Protein AF-A0A6J2VF26-F1 (afdb_monomer)

InterPro domains:
  IPR007858 Dpy-30 motif [PF05186] (1-41)
  IPR037856 Sdc1/DPY30 [PTHR23356] (4-88)
  IPR049630 DPY30 domain-containing protein-like, dimerization/docking domain [cd22966] (2-45)

Structure (mmCIF, N/CA/C/O backbone):
data_AF-A0A6J2VF26-F1
#
_entry.id   AF-A0A6J2VF26-F1
#
loop_
_atom_site.group_PDB
_atom_site.id
_atom_site.type_symbol
_atom_site.label_atom_id
_atom_site.label_alt_id
_atom_site.label_comp_id
_atom_site.label_asym_id
_atom_site.label_entity_id
_atom_site.label_seq_id
_atom_site.pdbx_PDB_ins_code
_atom_site.Cartn_x
_atom_site.Cartn_y
_atom_site.Cartn_z
_atom_site.occupancy
_atom_site.B_iso_or_equiv
_atom_site.auth_seq_id
_atom_site.auth_comp_id
_atom_site.auth_asym_id
_atom_site.auth_atom_id
_atom_site.pdbx_PDB_model_num
ATOM 1 N N . MET A 1 1 ? 25.171 -16.511 -9.875 1.00 69.62 1 MET A N 1
ATOM 2 C CA . MET A 1 1 ? 24.796 -15.745 -8.663 1.00 69.62 1 MET A CA 1
ATOM 3 C C . MET A 1 1 ? 24.332 -14.335 -9.013 1.00 69.62 1 MET A C 1
ATOM 5 O O . MET A 1 1 ? 23.273 -13.955 -8.542 1.00 69.62 1 MET A O 1
ATOM 9 N N . GLU A 1 2 ? 25.024 -13.589 -9.880 1.00 78.56 2 GLU A N 1
ATOM 10 C CA . GLU A 1 2 ? 24.573 -12.241 -10.288 1.00 78.56 2 GLU A CA 1
ATOM 11 C C . GLU A 1 2 ? 23.395 -12.238 -11.270 1.00 78.56 2 GLU A C 1
ATOM 13 O O . GLU A 1 2 ? 22.502 -11.405 -11.145 1.00 78.56 2 GLU A O 1
ATOM 18 N N . SER A 1 3 ? 23.329 -13.200 -12.194 1.00 84.12 3 SER A N 1
ATOM 19 C CA . SER A 1 3 ? 22.236 -13.304 -13.175 1.00 84.12 3 SER A CA 1
ATOM 20 C C . SER A 1 3 ? 20.855 -13.471 -12.528 1.00 84.12 3 SER A C 1
ATOM 22 O O . SER A 1 3 ? 19.906 -12.790 -12.906 1.00 84.12 3 SER A O 1
ATOM 24 N N . GLU A 1 4 ? 20.743 -14.333 -11.516 1.00 87.88 4 GLU A N 1
ATOM 25 C CA . GLU A 1 4 ? 19.501 -14.538 -10.756 1.00 87.88 4 GLU A CA 1
ATOM 26 C C . GLU A 1 4 ? 19.108 -13.293 -9.954 1.00 87.88 4 GLU A C 1
ATOM 28 O O . GLU A 1 4 ? 17.930 -12.943 -9.870 1.00 87.88 4 GLU A O 1
ATOM 33 N N . TYR A 1 5 ? 20.094 -12.580 -9.402 1.00 87.31 5 TYR A N 1
ATOM 34 C CA . TYR A 1 5 ? 19.853 -11.329 -8.691 1.00 87.31 5 TYR A CA 1
ATOM 35 C C . TYR A 1 5 ? 19.320 -10.240 -9.633 1.00 87.31 5 TYR A C 1
ATOM 37 O O . TYR A 1 5 ? 18.291 -9.626 -9.346 1.00 87.31 5 TYR A O 1
ATOM 45 N N . LEU A 1 6 ? 19.958 -10.063 -10.794 1.00 86.31 6 LEU A N 1
ATOM 46 C CA . LEU A 1 6 ? 19.506 -9.166 -11.860 1.00 86.31 6 LEU A CA 1
ATOM 47 C C . LEU A 1 6 ? 18.095 -9.519 -12.330 1.00 86.31 6 LEU A C 1
ATOM 49 O O . LEU A 1 6 ? 17.237 -8.646 -12.424 1.00 86.31 6 LEU A O 1
ATOM 53 N N . LYS A 1 7 ? 17.814 -10.805 -12.547 1.00 88.31 7 LYS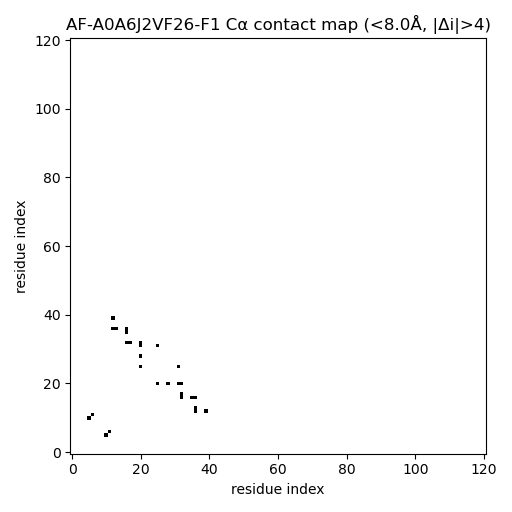 A N 1
ATOM 54 C CA . LYS A 1 7 ? 16.485 -11.268 -12.949 1.00 88.31 7 LYS A CA 1
ATOM 55 C C . LYS A 1 7 ? 15.423 -10.961 -11.893 1.00 88.31 7 LYS A C 1
ATOM 57 O O . LYS A 1 7 ? 14.327 -10.534 -12.240 1.00 88.31 7 LYS A O 1
ATOM 62 N N . LYS A 1 8 ? 15.739 -11.130 -10.608 1.00 86.94 8 LYS A N 1
ATOM 63 C CA . LYS A 1 8 ? 14.799 -10.850 -9.517 1.00 86.94 8 LYS A CA 1
ATOM 64 C C . LYS A 1 8 ? 14.517 -9.355 -9.352 1.00 86.94 8 LYS A C 1
ATOM 66 O O . LYS A 1 8 ? 13.367 -8.988 -9.139 1.00 86.94 8 LYS A O 1
ATOM 71 N N . GLN A 1 9 ? 15.549 -8.515 -9.420 1.00 84.31 9 GLN A N 1
ATOM 72 C CA . GLN A 1 9 ? 15.418 -7.076 -9.161 1.00 84.31 9 GLN A CA 1
ATOM 73 C C . GLN A 1 9 ? 14.959 -6.294 -10.394 1.00 84.31 9 GLN A C 1
ATOM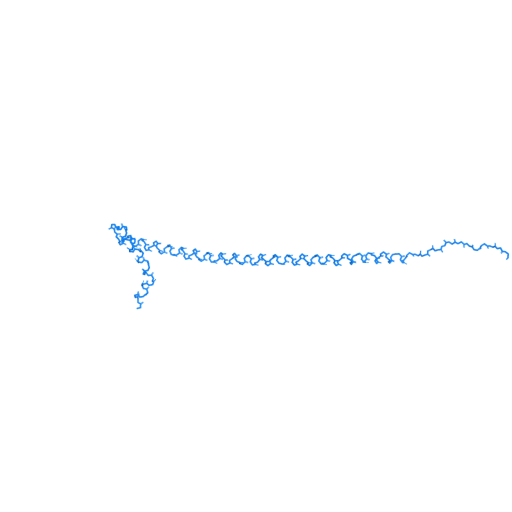 7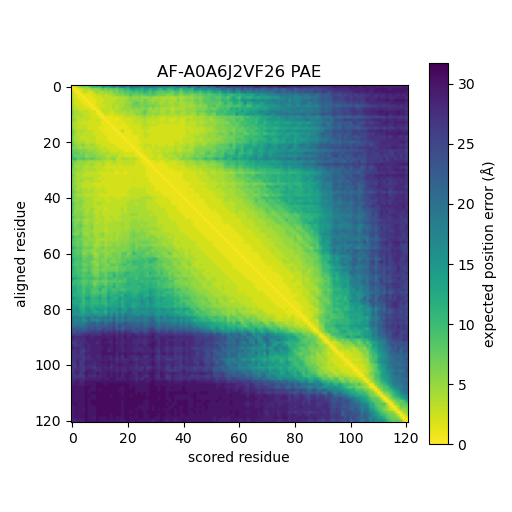5 O O . GLN A 1 9 ? 14.082 -5.442 -10.305 1.00 84.31 9 GLN A O 1
ATOM 80 N N . LEU A 1 10 ? 15.545 -6.594 -11.552 1.00 85.19 10 LEU A N 1
ATOM 81 C CA . LEU A 1 10 ? 15.369 -5.831 -12.786 1.00 85.19 10 LEU A CA 1
ATOM 82 C C . LEU A 1 10 ? 14.602 -6.599 -13.858 1.00 85.19 10 LEU A C 1
ATOM 84 O O . LEU A 1 10 ? 14.146 -5.981 -14.808 1.00 85.19 10 LEU A O 1
ATOM 88 N N . GLY A 1 11 ? 14.407 -7.913 -13.718 1.00 89.31 11 GLY A N 1
ATOM 89 C CA . GLY A 1 11 ? 13.749 -8.713 -14.753 1.00 89.31 11 GLY A CA 1
ATOM 90 C C . GLY A 1 11 ? 12.331 -8.237 -15.058 1.00 89.31 11 GLY A C 1
ATOM 91 O O . GLY A 1 11 ? 12.008 -8.019 -16.218 1.00 89.31 11 GLY A O 1
ATOM 92 N N . LYS A 1 12 ? 11.503 -8.004 -14.032 1.00 89.12 12 LYS A N 1
ATOM 93 C CA . LYS A 1 12 ? 10.134 -7.503 -14.237 1.00 89.12 12 LYS A CA 1
ATOM 94 C C . LYS A 1 12 ? 10.121 -6.091 -14.838 1.00 89.12 12 LYS A C 1
ATOM 96 O O . LYS A 1 12 ? 9.431 -5.856 -15.820 1.00 89.12 12 LYS A O 1
ATOM 101 N N . CYS A 1 13 ? 10.934 -5.197 -14.275 1.00 90.56 13 CYS A N 1
ATOM 102 C CA . CYS A 1 13 ? 11.072 -3.811 -14.723 1.00 90.56 13 CYS A CA 1
ATOM 103 C C . CYS A 1 13 ? 11.506 -3.736 -16.198 1.00 90.56 13 CYS A C 1
ATOM 105 O O . CYS A 1 13 ? 10.877 -3.058 -16.999 1.00 90.56 13 CYS A O 1
ATOM 107 N N . LEU A 1 14 ? 12.532 -4.496 -16.586 1.00 91.56 14 LEU A N 1
ATOM 108 C CA . LEU A 1 14 ? 13.029 -4.510 -17.960 1.00 91.56 14 LEU A CA 1
ATOM 109 C C . LEU A 1 14 ? 12.035 -5.144 -18.932 1.00 91.56 14 LEU A C 1
ATOM 111 O O . LEU A 1 14 ? 11.885 -4.631 -20.031 1.00 91.56 14 LEU A O 1
ATOM 115 N N . VAL A 1 15 ? 11.339 -6.221 -18.555 1.00 93.81 15 VAL A N 1
ATOM 116 C CA . VAL A 1 15 ? 10.337 -6.850 -19.435 1.00 93.81 15 VAL A CA 1
ATOM 117 C C . VAL A 1 15 ? 9.194 -5.884 -19.747 1.00 93.81 15 VAL A C 1
ATOM 119 O O . VAL A 1 15 ? 8.830 -5.738 -20.910 1.00 93.81 15 VAL A O 1
ATOM 122 N N . GLU A 1 16 ? 8.663 -5.204 -18.733 1.00 93.31 16 GLU A N 1
ATOM 123 C CA . GLU A 1 16 ? 7.592 -4.217 -18.908 1.00 93.31 16 GLU A CA 1
ATOM 124 C C . GLU A 1 16 ? 8.087 -2.983 -19.679 1.00 93.31 16 GLU A C 1
ATOM 126 O O . GLU A 1 16 ? 7.462 -2.581 -20.656 1.00 93.31 16 GLU A O 1
ATOM 131 N N . GLY A 1 17 ? 9.258 -2.439 -19.333 1.00 93.25 17 GLY A N 1
ATOM 132 C CA . GLY A 1 17 ? 9.829 -1.295 -20.047 1.00 93.25 17 GLY A CA 1
ATOM 133 C C . GLY A 1 17 ? 10.161 -1.600 -21.511 1.00 93.25 17 GLY A C 1
ATOM 134 O O . GLY A 1 17 ? 9.933 -0.767 -22.385 1.00 93.25 17 GLY A O 1
ATOM 135 N N . MET A 1 18 ? 10.655 -2.806 -21.812 1.00 93.25 18 MET A N 1
ATOM 136 C CA . MET A 1 18 ? 10.911 -3.237 -23.190 1.00 93.25 18 MET A CA 1
ATOM 137 C C . MET A 1 18 ? 9.620 -3.479 -23.975 1.00 93.25 18 MET A C 1
ATOM 139 O O . MET A 1 18 ? 9.603 -3.207 -25.174 1.00 93.25 18 MET A O 1
ATOM 143 N N . ALA A 1 19 ? 8.551 -3.958 -23.329 1.00 94.62 19 ALA A N 1
ATOM 144 C CA . ALA A 1 19 ? 7.236 -4.059 -23.960 1.00 94.62 19 ALA A CA 1
ATOM 145 C C . ALA A 1 19 ? 6.727 -2.668 -24.373 1.00 94.62 19 ALA A C 1
ATOM 147 O O . ALA A 1 19 ? 6.332 -2.479 -25.523 1.00 94.62 19 ALA A O 1
ATOM 148 N N . GLU A 1 20 ? 6.873 -1.678 -23.492 1.00 93.44 20 GLU A N 1
ATOM 149 C CA . GLU A 1 20 ? 6.444 -0.305 -23.757 1.00 93.44 20 GLU A CA 1
ATOM 150 C C . GLU A 1 20 ? 7.255 0.359 -24.878 1.00 93.44 20 GLU A C 1
ATOM 152 O O . GLU A 1 20 ? 6.704 1.030 -25.751 1.00 93.44 20 GLU A O 1
ATOM 157 N N . VAL A 1 21 ? 8.572 0.126 -24.908 1.00 95.19 21 VAL A N 1
ATOM 158 C CA . VAL A 1 21 ? 9.443 0.573 -26.008 1.00 95.19 21 VAL A CA 1
ATOM 159 C C . VAL A 1 21 ? 9.048 -0.095 -27.328 1.00 95.19 21 VAL A C 1
ATOM 161 O O . VAL A 1 21 ? 9.052 0.562 -28.371 1.00 95.19 21 VAL A O 1
ATOM 164 N N . ALA A 1 22 ? 8.708 -1.387 -27.309 1.00 93.81 22 ALA A N 1
ATOM 165 C CA . ALA A 1 22 ? 8.311 -2.125 -28.506 1.00 93.81 22 ALA A CA 1
ATOM 166 C C . ALA A 1 22 ? 6.973 -1.636 -29.085 1.00 93.81 22 ALA A C 1
ATOM 168 O O . ALA A 1 22 ? 6.812 -1.636 -30.311 1.00 93.81 22 ALA A O 1
ATOM 169 N N . GLU A 1 23 ? 6.049 -1.207 -28.222 1.00 93.75 23 GLU A N 1
ATOM 170 C CA . GLU A 1 23 ? 4.749 -0.650 -28.600 1.00 93.75 23 GLU A CA 1
ATOM 171 C C . GLU A 1 23 ? 4.860 0.801 -29.089 1.00 93.75 23 GLU A C 1
ATOM 173 O O . GLU A 1 23 ? 4.397 1.119 -30.183 1.00 93.75 23 GLU A O 1
ATOM 178 N N . GLN A 1 24 ? 5.523 1.671 -28.322 1.00 93.00 24 GLN A N 1
ATOM 179 C CA . GLN A 1 24 ? 5.609 3.105 -28.623 1.00 93.00 24 GLN A CA 1
ATOM 180 C C . GLN A 1 24 ? 6.613 3.430 -29.735 1.00 93.00 24 GLN A C 1
ATOM 182 O O . GLN A 1 24 ? 6.472 4.447 -30.411 1.00 93.00 24 GLN A O 1
ATOM 187 N N . ARG A 1 25 ? 7.638 2.584 -29.919 1.00 93.00 25 ARG A N 1
ATOM 188 C CA . ARG A 1 25 ? 8.763 2.788 -30.853 1.00 93.00 25 ARG A CA 1
ATOM 189 C C . ARG A 1 25 ? 9.292 4.231 -30.840 1.00 93.00 25 ARG A C 1
ATOM 191 O O . ARG A 1 25 ? 9.287 4.902 -31.876 1.00 93.00 25 ARG A O 1
ATOM 198 N N . PRO A 1 26 ? 9.732 4.722 -29.669 1.00 93.62 26 PRO A N 1
ATOM 199 C CA . PRO A 1 26 ? 10.248 6.077 -29.537 1.00 93.62 26 PRO A CA 1
ATOM 200 C C . PRO A 1 26 ? 11.479 6.290 -30.428 1.00 93.62 26 PRO A C 1
ATOM 202 O O . PRO A 1 26 ? 12.220 5.355 -30.731 1.00 93.62 26 PRO A O 1
ATOM 205 N N . MET A 1 27 ? 11.714 7.547 -30.813 1.00 91.56 27 MET A N 1
ATOM 206 C CA . MET A 1 27 ? 12.873 7.936 -31.626 1.00 91.56 27 MET A CA 1
ATOM 207 C C . MET A 1 27 ? 14.204 7.634 -30.916 1.00 91.56 27 MET A C 1
ATOM 209 O O . MET A 1 27 ? 15.156 7.225 -31.576 1.00 91.56 27 MET A O 1
ATOM 213 N N . ASP A 1 28 ? 14.245 7.783 -29.586 1.00 95.62 28 ASP A N 1
ATOM 214 C CA . ASP A 1 28 ? 15.359 7.352 -28.737 1.00 95.62 28 ASP A CA 1
ATOM 215 C C . ASP A 1 28 ? 14.876 6.320 -27.695 1.00 95.62 28 ASP A C 1
ATOM 217 O O . ASP A 1 28 ? 14.286 6.685 -26.671 1.00 95.62 28 ASP A O 1
ATOM 221 N N . PRO A 1 29 ? 15.081 5.014 -27.947 1.00 93.31 29 PRO A N 1
ATOM 222 C CA . PRO A 1 29 ? 14.630 3.956 -27.049 1.00 93.31 29 PRO A CA 1
ATOM 223 C C . PRO A 1 29 ? 15.443 3.862 -25.756 1.00 93.31 29 PRO A C 1
ATOM 225 O O . PRO A 1 29 ? 14.923 3.347 -24.768 1.00 93.31 29 PRO A O 1
ATOM 228 N N . ILE A 1 30 ? 16.692 4.342 -25.737 1.00 94.00 30 ILE A N 1
ATOM 229 C CA . ILE A 1 30 ? 17.541 4.269 -24.541 1.00 94.00 30 ILE A CA 1
ATOM 230 C C . ILE A 1 30 ? 17.080 5.323 -23.536 1.00 94.00 30 ILE A C 1
ATOM 232 O O . ILE A 1 30 ? 16.836 4.993 -22.375 1.00 94.00 30 ILE A O 1
ATOM 236 N N . GLU A 1 31 ? 16.899 6.562 -23.995 1.00 94.75 31 GLU A N 1
ATOM 237 C CA . GLU A 1 31 ? 16.420 7.659 -23.150 1.00 94.75 31 GLU A CA 1
ATOM 238 C C . GLU A 1 31 ? 15.006 7.381 -22.620 1.00 94.75 31 GLU A C 1
ATOM 240 O O . GLU A 1 31 ? 14.742 7.521 -21.424 1.00 94.75 31 GLU A O 1
ATOM 245 N N . PHE A 1 32 ? 14.105 6.893 -23.480 1.00 94.94 32 PHE A N 1
ATOM 246 C CA . PHE A 1 32 ? 12.752 6.524 -23.060 1.00 94.94 32 PHE A CA 1
ATOM 247 C C . PHE A 1 32 ? 12.767 5.442 -21.974 1.00 94.94 32 PHE A C 1
ATOM 249 O O . PHE A 1 32 ? 12.079 5.566 -20.959 1.00 94.94 32 PHE A O 1
ATOM 256 N N . LEU A 1 33 ? 13.567 4.387 -22.161 1.00 94.19 33 LEU A N 1
ATOM 257 C CA . LEU A 1 33 ? 13.656 3.303 -21.189 1.00 94.19 33 LEU A CA 1
ATOM 258 C C . LEU A 1 33 ? 14.249 3.787 -19.860 1.00 94.19 33 LEU A C 1
ATOM 260 O O . LEU A 1 33 ? 13.771 3.379 -18.803 1.00 94.19 33 LEU A O 1
ATOM 264 N N . ALA A 1 34 ? 15.243 4.680 -19.887 1.00 93.75 34 ALA A N 1
ATOM 265 C CA . ALA A 1 34 ? 15.803 5.270 -18.675 1.00 93.75 34 ALA A CA 1
ATOM 266 C C . ALA A 1 34 ? 14.725 6.016 -17.873 1.00 93.75 34 ALA A C 1
ATOM 268 O O . ALA A 1 34 ? 14.527 5.732 -16.689 1.00 93.75 34 ALA A O 1
ATOM 269 N N . GLN A 1 35 ? 13.970 6.902 -18.529 1.00 93.81 35 GLN A N 1
ATOM 270 C CA . GLN A 1 35 ? 12.866 7.638 -17.904 1.00 93.81 35 GLN A CA 1
ATOM 271 C C . GLN A 1 35 ? 11.773 6.699 -17.375 1.00 93.81 35 GLN A C 1
ATOM 273 O O . GLN A 1 35 ? 11.261 6.890 -16.267 1.00 93.81 35 GLN A O 1
ATOM 278 N N . TRP A 1 36 ? 11.451 5.646 -18.130 1.00 93.56 36 TRP A N 1
ATOM 279 C CA . TRP A 1 36 ? 10.481 4.633 -17.726 1.00 93.56 36 TRP A CA 1
ATOM 280 C C . TRP A 1 36 ? 10.919 3.905 -16.448 1.00 93.56 36 TRP A C 1
ATOM 282 O O . TRP A 1 36 ? 10.130 3.781 -15.512 1.00 93.56 36 TRP A O 1
ATOM 292 N N . ILE A 1 37 ? 12.188 3.491 -16.360 1.00 93.31 37 ILE A N 1
ATOM 293 C CA . ILE A 1 37 ? 12.744 2.808 -15.181 1.00 93.31 37 ILE A CA 1
ATOM 294 C C . ILE A 1 37 ? 12.706 3.716 -13.944 1.00 93.31 37 ILE A C 1
ATOM 296 O O . ILE A 1 37 ? 12.343 3.251 -12.858 1.00 93.31 37 ILE A O 1
ATOM 300 N N . TYR A 1 38 ? 13.038 5.005 -14.089 1.00 93.12 38 TYR A N 1
ATOM 301 C CA . TYR A 1 38 ? 12.938 5.971 -12.988 1.00 93.12 38 TYR A CA 1
ATOM 302 C C . TYR A 1 38 ? 11.508 6.062 -12.450 1.00 93.12 38 TYR A C 1
ATOM 304 O O . TYR A 1 38 ? 11.288 5.904 -11.247 1.00 93.12 38 TYR A O 1
ATOM 312 N N . LYS A 1 39 ? 10.531 6.224 -13.348 1.00 93.06 39 LYS A N 1
ATOM 313 C CA . LYS A 1 39 ? 9.113 6.295 -12.984 1.00 93.06 39 LYS A CA 1
ATOM 314 C C . LYS A 1 39 ? 8.601 4.988 -12.376 1.00 93.06 39 LYS A C 1
ATOM 316 O O . LYS A 1 39 ? 7.829 5.010 -11.421 1.00 93.06 39 LYS A O 1
ATOM 321 N N . TYR A 1 40 ? 9.029 3.839 -12.899 1.00 92.81 40 TYR A N 1
ATOM 322 C CA . TYR A 1 40 ? 8.659 2.532 -12.357 1.00 92.81 40 TYR A CA 1
ATOM 323 C C . TYR A 1 40 ? 9.099 2.389 -10.898 1.00 92.81 40 TYR A C 1
ATOM 325 O O . TYR A 1 40 ? 8.316 1.939 -10.059 1.00 92.81 40 TYR A O 1
ATOM 333 N N . LYS A 1 41 ? 10.330 2.806 -10.577 1.00 91.38 41 LYS A N 1
ATOM 334 C CA . LYS A 1 41 ? 10.837 2.771 -9.203 1.00 91.38 41 LYS A CA 1
ATOM 335 C C . LYS A 1 41 ? 10.029 3.677 -8.274 1.00 91.38 41 LYS A C 1
ATOM 337 O O . LYS A 1 41 ? 9.618 3.223 -7.212 1.00 91.38 41 LYS A O 1
ATOM 342 N N . GLU A 1 42 ? 9.760 4.912 -8.687 1.00 93.94 42 GLU A N 1
ATOM 343 C CA . GLU A 1 42 ? 8.949 5.852 -7.905 1.00 93.94 42 GLU A CA 1
ATOM 344 C C . GLU A 1 42 ? 7.544 5.293 -7.628 1.00 93.94 42 GLU A C 1
ATOM 346 O O . GLU A 1 42 ? 7.080 5.280 -6.487 1.00 93.94 42 GLU A O 1
ATOM 351 N N . ASN A 1 43 ? 6.899 4.727 -8.651 1.00 93.31 43 ASN A N 1
ATOM 352 C CA . ASN A 1 43 ? 5.596 4.081 -8.509 1.00 93.31 43 ASN A CA 1
ATOM 353 C C . ASN A 1 43 ? 5.639 2.883 -7.554 1.00 93.31 43 ASN A C 1
ATOM 355 O O . ASN A 1 43 ? 4.692 2.663 -6.796 1.00 93.31 43 ASN A O 1
ATOM 359 N N . LEU A 1 44 ? 6.713 2.092 -7.600 1.00 92.75 44 LEU A N 1
ATOM 360 C CA . LEU A 1 44 ? 6.897 0.946 -6.717 1.00 92.75 44 LEU A CA 1
ATOM 361 C C . LEU A 1 44 ? 7.049 1.394 -5.260 1.00 92.75 44 LEU A C 1
ATOM 363 O O . LEU A 1 44 ? 6.402 0.826 -4.379 1.00 92.75 44 LEU A O 1
ATOM 367 N N . ASP A 1 45 ? 7.862 2.419 -5.014 1.00 94.00 45 ASP A N 1
ATOM 368 C CA . ASP A 1 45 ? 8.076 2.981 -3.681 1.00 94.00 45 ASP A CA 1
ATOM 369 C C . ASP A 1 45 ? 6.769 3.564 -3.123 1.00 94.00 45 ASP A C 1
ATOM 371 O O . ASP A 1 45 ? 6.359 3.205 -2.016 1.00 94.00 45 ASP A O 1
ATOM 375 N N . TYR A 1 46 ? 6.036 4.334 -3.932 1.00 95.19 46 TYR A N 1
ATOM 376 C CA . TYR A 1 46 ? 4.723 4.864 -3.564 1.00 95.19 46 TYR A CA 1
ATOM 377 C C . TYR A 1 46 ? 3.699 3.755 -3.274 1.00 95.19 46 TYR A C 1
ATOM 379 O O . TYR A 1 46 ? 2.958 3.807 -2.289 1.00 95.19 46 TYR A O 1
ATOM 387 N N . ALA A 1 47 ? 3.652 2.708 -4.104 1.00 94.81 47 ALA A N 1
ATOM 388 C CA . ALA A 1 47 ? 2.752 1.578 -3.892 1.00 94.81 47 ALA A CA 1
ATOM 389 C C . ALA A 1 47 ? 3.080 0.816 -2.599 1.00 94.81 47 ALA A C 1
ATOM 391 O O . ALA A 1 47 ? 2.163 0.410 -1.877 1.00 94.81 47 ALA A O 1
ATOM 392 N N . ASN A 1 48 ? 4.368 0.647 -2.292 1.00 94.62 48 ASN A N 1
ATOM 393 C CA . ASN A 1 48 ? 4.830 0.032 -1.053 1.00 94.62 48 ASN A CA 1
ATOM 394 C C . ASN A 1 48 ? 4.439 0.874 0.162 1.00 94.62 48 ASN A C 1
ATOM 396 O O . ASN A 1 48 ? 3.892 0.337 1.124 1.00 94.62 48 ASN A O 1
ATOM 400 N N . GLU A 1 49 ? 4.679 2.180 0.116 1.00 95.88 49 GLU A N 1
ATOM 401 C CA . GLU A 1 49 ? 4.316 3.107 1.184 1.00 95.88 49 GLU A CA 1
ATOM 402 C C . GLU A 1 49 ? 2.802 3.109 1.430 1.00 95.88 49 GLU A C 1
ATOM 404 O O . GLU A 1 49 ? 2.352 2.870 2.553 1.00 95.88 49 GLU A O 1
ATOM 409 N N . ARG A 1 50 ? 2.001 3.219 0.366 1.00 96.62 50 ARG A N 1
ATOM 410 C CA . ARG A 1 50 ? 0.539 3.121 0.445 1.00 96.62 50 ARG A CA 1
ATOM 411 C C . ARG A 1 50 ? 0.076 1.796 1.053 1.00 96.62 50 ARG A C 1
ATOM 413 O O . ARG A 1 50 ? -0.844 1.785 1.865 1.00 96.62 50 ARG A O 1
ATOM 420 N N . ASN A 1 51 ? 0.709 0.675 0.698 1.00 96.69 51 ASN A N 1
ATOM 421 C CA . ASN A 1 51 ? 0.384 -0.632 1.278 1.00 96.69 51 ASN A CA 1
ATOM 422 C C . ASN A 1 51 ? 0.694 -0.688 2.782 1.00 96.69 51 ASN A C 1
ATOM 424 O O . ASN A 1 51 ? -0.082 -1.256 3.550 1.00 96.69 51 ASN A O 1
ATOM 428 N N . ARG A 1 52 ? 1.811 -0.089 3.213 1.00 96.44 52 ARG A N 1
ATOM 429 C CA . ARG A 1 52 ? 2.187 -0.014 4.633 1.00 96.44 52 ARG A CA 1
ATOM 430 C C . ARG A 1 52 ? 1.184 0.818 5.423 1.00 96.44 52 ARG A C 1
ATOM 432 O O . ARG A 1 52 ? 0.708 0.338 6.449 1.00 96.44 52 ARG A O 1
ATOM 439 N N . TYR A 1 53 ? 0.812 1.990 4.912 1.00 96.19 53 TYR A N 1
ATOM 440 C CA . TYR A 1 53 ? -0.214 2.831 5.529 1.00 96.19 53 TYR A CA 1
ATOM 441 C C . TYR A 1 53 ? -1.567 2.126 5.607 1.00 96.19 53 TYR A C 1
ATOM 443 O O . TYR A 1 53 ? -2.195 2.121 6.660 1.00 96.19 53 TYR A O 1
ATOM 451 N N . GLN A 1 54 ? -1.986 1.457 4.531 1.00 96.62 54 GLN A N 1
ATOM 452 C CA . GLN A 1 54 ? -3.244 0.712 4.510 1.00 96.62 54 GLN A CA 1
ATOM 453 C C . GLN A 1 54 ? -3.277 -0.384 5.586 1.00 96.62 54 GLN A C 1
ATOM 455 O O . GLN A 1 54 ? -4.258 -0.510 6.314 1.00 96.62 54 GLN A O 1
ATOM 460 N N . LYS A 1 55 ? -2.182 -1.137 5.742 1.00 96.94 55 LYS A N 1
ATOM 461 C CA . LYS A 1 55 ? -2.063 -2.168 6.786 1.00 96.94 55 LYS A CA 1
ATOM 462 C C . LYS A 1 55 ? -2.105 -1.591 8.199 1.00 96.94 55 LYS A C 1
ATOM 464 O O . LYS A 1 55 ? -2.692 -2.209 9.082 1.00 96.94 55 LYS A O 1
ATOM 469 N N . GLN A 1 56 ? -1.477 -0.436 8.423 1.00 96.88 56 GLN A N 1
ATOM 470 C CA . GLN A 1 56 ? -1.536 0.250 9.716 1.00 96.88 56 GLN A CA 1
ATOM 471 C C . GLN A 1 56 ? -2.963 0.695 10.031 1.00 96.88 56 GLN A C 1
ATOM 473 O O . GLN A 1 56 ? -3.474 0.381 11.102 1.00 96.88 56 GLN A O 1
ATOM 478 N N . LEU A 1 57 ? -3.632 1.326 9.065 1.00 96.81 57 LEU A N 1
ATOM 479 C CA . LEU A 1 57 ? -5.008 1.779 9.223 1.00 96.81 57 LEU A CA 1
ATOM 480 C C . LEU A 1 57 ? -5.959 0.612 9.517 1.00 96.81 57 LEU A C 1
ATOM 482 O O . LEU A 1 57 ? -6.799 0.703 10.406 1.00 96.81 57 LEU A O 1
ATOM 486 N N . GLU A 1 58 ? -5.815 -0.513 8.815 1.00 97.31 58 GLU A N 1
ATOM 487 C CA . GLU A 1 58 ? -6.623 -1.712 9.066 1.00 97.31 58 GLU A CA 1
ATOM 488 C C . GLU A 1 58 ? -6.443 -2.254 10.488 1.00 97.31 58 GLU A C 1
ATOM 490 O O . GLU A 1 58 ? -7.423 -2.652 11.126 1.00 97.31 58 GLU A O 1
ATOM 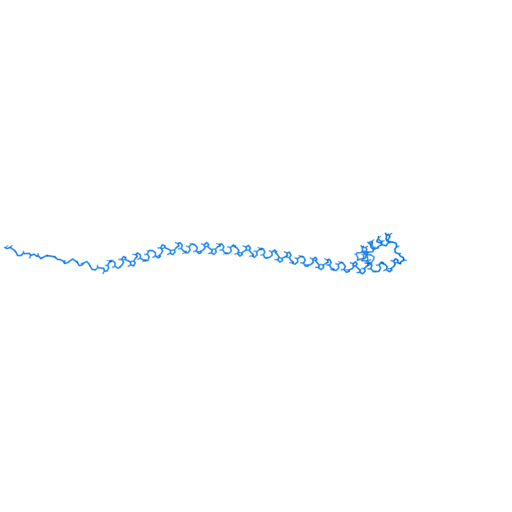495 N N . LEU A 1 59 ? -5.208 -2.239 10.997 1.00 97.38 59 LEU A N 1
ATOM 496 C CA . LEU A 1 59 ? -4.901 -2.661 12.358 1.00 97.38 59 LEU A CA 1
ATOM 497 C C . LEU A 1 59 ? -5.538 -1.722 13.391 1.00 97.38 59 LEU A C 1
ATOM 499 O O . LEU A 1 59 ? -6.189 -2.191 14.324 1.00 97.38 59 LEU A O 1
ATOM 503 N N . GLU A 1 60 ? -5.395 -0.412 13.200 1.00 96.81 60 GLU A N 1
ATOM 504 C CA . GLU A 1 60 ? -5.978 0.607 14.078 1.00 96.81 60 GLU A CA 1
ATOM 505 C C . GLU A 1 60 ? -7.505 0.532 14.085 1.00 96.81 60 GLU A C 1
ATOM 507 O O . GLU A 1 60 ? -8.122 0.497 15.149 1.00 96.81 60 GLU A O 1
ATOM 512 N N . MET A 1 61 ? -8.130 0.406 12.912 1.00 97.12 61 MET A N 1
ATOM 513 C CA . MET A 1 61 ? -9.578 0.236 12.801 1.00 97.12 61 MET A CA 1
ATOM 514 C C . MET A 1 61 ? -10.061 -1.032 13.503 1.00 97.12 61 MET A C 1
ATOM 516 O O . MET A 1 61 ? -11.146 -1.036 14.082 1.00 97.12 61 MET A O 1
ATOM 520 N N . LYS A 1 62 ? -9.297 -2.126 13.436 1.00 97.62 62 LYS A N 1
ATOM 521 C CA . LYS A 1 62 ? -9.634 -3.351 14.164 1.00 97.62 62 LYS A CA 1
ATOM 522 C C . LYS A 1 62 ? -9.549 -3.124 15.674 1.00 97.62 62 LYS A C 1
ATOM 524 O O . LYS A 1 62 ? -10.520 -3.407 16.365 1.00 97.62 62 LYS A O 1
ATOM 529 N N . SER A 1 63 ? -8.454 -2.540 16.157 1.00 96.81 63 SER A N 1
ATOM 530 C CA . SER A 1 63 ? -8.280 -2.227 17.579 1.00 96.81 63 SER A CA 1
ATOM 531 C C . SER A 1 63 ? -9.386 -1.311 18.104 1.00 96.81 63 SER A C 1
ATOM 533 O O . SER A 1 63 ? -9.944 -1.571 19.163 1.00 96.81 63 SER A O 1
ATOM 535 N N . ALA A 1 64 ? -9.759 -0.279 17.343 1.00 97.12 64 ALA A N 1
ATOM 536 C CA . ALA A 1 64 ? -10.827 0.642 17.716 1.00 97.12 64 ALA A CA 1
ATOM 537 C C . ALA A 1 64 ? -12.199 -0.050 17.794 1.00 97.12 64 ALA A C 1
ATOM 539 O O . ALA A 1 64 ? -13.002 0.271 18.667 1.00 97.12 64 ALA A O 1
ATOM 540 N N . ARG A 1 65 ? -12.478 -1.016 16.906 1.00 97.06 65 ARG A N 1
ATOM 541 C CA . ARG A 1 65 ? -13.709 -1.824 16.970 1.00 97.06 65 ARG A CA 1
ATOM 542 C C . ARG A 1 65 ? -13.724 -2.732 18.194 1.00 97.06 65 ARG A C 1
ATOM 544 O O . ARG A 1 65 ? -14.746 -2.802 18.871 1.00 97.06 65 ARG A O 1
ATOM 551 N N . ASP A 1 66 ? -12.606 -3.395 18.469 1.00 97.31 66 ASP A N 1
ATOM 552 C CA . ASP A 1 66 ? -12.475 -4.294 19.616 1.00 97.31 66 ASP A CA 1
ATOM 553 C C . ASP A 1 66 ? -12.612 -3.505 20.932 1.00 97.31 66 ASP A C 1
ATOM 555 O O . ASP A 1 66 ? -13.340 -3.918 21.836 1.00 97.31 66 ASP A O 1
ATOM 559 N N . GLU A 1 67 ? -12.003 -2.318 21.014 1.00 97.00 67 GLU A N 1
ATOM 560 C CA . GLU A 1 67 ? -12.144 -1.417 22.158 1.00 97.00 67 GLU A CA 1
ATOM 561 C C . GLU A 1 67 ? -13.575 -0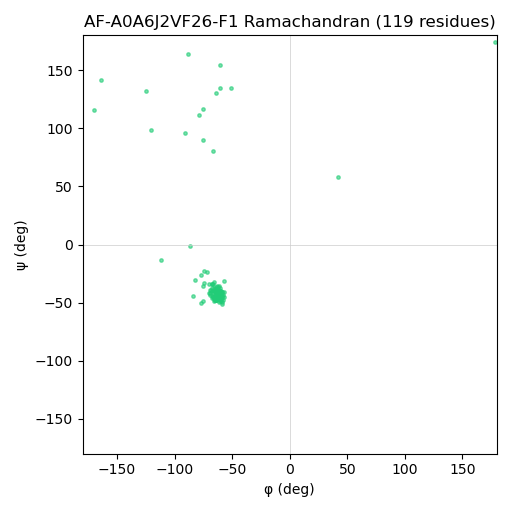.885 22.295 1.00 97.00 67 GLU A C 1
ATOM 563 O O . GLU A 1 67 ? -14.126 -0.905 23.392 1.00 97.00 67 GLU A O 1
ATOM 568 N N . ALA A 1 68 ? -14.224 -0.469 21.204 1.00 97.44 68 ALA A N 1
ATOM 569 C CA . ALA A 1 68 ? -15.614 -0.012 21.243 1.00 97.44 68 ALA A CA 1
ATOM 570 C C . ALA A 1 68 ? -16.569 -1.112 21.733 1.00 97.44 68 ALA A C 1
ATOM 572 O O . ALA A 1 68 ? -17.448 -0.842 22.556 1.00 97.44 68 ALA A O 1
ATOM 573 N N . LEU A 1 69 ? -16.369 -2.354 21.278 1.00 97.62 69 LEU A N 1
ATOM 574 C CA . LEU A 1 69 ? -17.130 -3.509 21.746 1.00 97.62 69 LEU A CA 1
ATOM 575 C C . LEU A 1 69 ? -16.900 -3.750 23.241 1.00 97.62 69 LEU A C 1
ATOM 577 O O . LEU A 1 69 ? -17.855 -3.948 23.991 1.00 97.62 69 LEU A O 1
ATOM 581 N N . HIS A 1 70 ? -15.646 -3.688 23.689 1.00 96.88 70 HIS A N 1
ATOM 582 C CA . HIS A 1 70 ? -15.311 -3.843 25.100 1.00 96.88 70 HIS A CA 1
ATOM 583 C C . HIS A 1 70 ? -15.948 -2.745 25.965 1.00 96.88 70 HIS A C 1
ATOM 585 O O . HIS A 1 70 ? -16.552 -3.032 26.998 1.00 96.88 70 HIS A O 1
ATOM 591 N N . GLN A 1 71 ? -15.891 -1.490 25.518 1.00 96.56 71 GLN A N 1
ATOM 592 C CA . GLN A 1 71 ? -16.513 -0.358 26.204 1.00 96.56 71 GLN A CA 1
ATOM 593 C C . GLN A 1 71 ? -18.035 -0.503 26.291 1.00 96.56 71 GLN A C 1
ATOM 595 O O . GLN A 1 71 ? -18.625 -0.138 27.307 1.00 96.56 71 GLN A O 1
ATOM 600 N N . GLN A 1 72 ? -18.680 -1.048 25.258 1.00 97.06 72 GLN A N 1
ATOM 601 C CA . GLN A 1 72 ? -20.111 -1.336 25.295 1.00 97.06 72 GLN A CA 1
ATOM 602 C C . GLN A 1 72 ? -20.438 -2.395 26.355 1.00 97.06 72 GLN A C 1
ATOM 604 O O . GLN A 1 72 ? -21.290 -2.155 27.204 1.00 97.06 72 GLN A O 1
ATOM 609 N N . GLN A 1 73 ? -19.699 -3.507 26.385 1.00 96.81 73 GLN A N 1
ATOM 610 C CA . GLN A 1 73 ? -19.891 -4.561 27.389 1.00 96.81 73 GLN A CA 1
ATOM 611 C C . GLN A 1 73 ? -19.719 -4.045 28.824 1.00 96.81 73 GLN A C 1
ATOM 613 O O . GLN A 1 73 ? -20.488 -4.405 29.714 1.00 96.81 73 GLN A O 1
ATOM 618 N N . LEU A 1 74 ? -18.725 -3.180 29.056 1.00 96.44 74 LEU A N 1
ATOM 619 C CA . LEU A 1 74 ? -18.511 -2.560 30.363 1.00 96.44 74 LEU A CA 1
ATOM 620 C C . LEU A 1 74 ? -19.672 -1.645 30.766 1.00 96.44 74 LEU A C 1
ATOM 622 O O . LEU A 1 74 ? -20.056 -1.641 31.935 1.00 96.44 74 LEU A O 1
ATOM 626 N N . LYS A 1 75 ? -20.231 -0.873 29.825 1.00 96.94 75 LYS A N 1
ATOM 627 C CA . LYS A 1 75 ? -21.396 -0.013 30.085 1.00 96.94 75 LYS A CA 1
ATOM 628 C C . LYS A 1 75 ? -22.629 -0.838 30.435 1.00 96.94 75 LYS A C 1
ATOM 630 O O . LYS A 1 75 ? -23.248 -0.561 31.459 1.00 96.94 75 LYS A O 1
ATOM 635 N N . ASP A 1 76 ? -22.915 -1.877 29.656 1.00 96.25 76 ASP A N 1
ATOM 636 C CA . ASP A 1 76 ? -24.055 -2.765 29.895 1.00 96.25 76 ASP A CA 1
ATOM 637 C C . ASP A 1 76 ? -23.950 -3.427 31.282 1.00 96.25 76 ASP A C 1
ATOM 639 O O . ASP A 1 76 ? -24.910 -3.450 32.053 1.00 96.25 76 ASP A O 1
ATOM 643 N N . GLU A 1 77 ? -22.762 -3.909 31.663 1.00 94.00 77 GLU A N 1
ATOM 644 C CA . GLU A 1 77 ? -22.550 -4.500 32.989 1.00 94.00 77 GLU A CA 1
ATOM 645 C C . GLU A 1 77 ? -22.666 -3.459 34.117 1.00 94.00 77 GLU A C 1
ATOM 647 O O . GLU A 1 77 ? -23.282 -3.727 35.151 1.00 94.00 77 GLU A O 1
ATOM 652 N N . GLN A 1 78 ? -22.140 -2.243 33.924 1.00 94.19 78 GLN A N 1
ATOM 653 C CA . GLN A 1 78 ? -22.312 -1.153 34.890 1.00 94.19 78 GLN A CA 1
ATOM 654 C C . GLN A 1 78 ? -23.785 -0.801 35.110 1.00 94.19 78 GLN A C 1
ATOM 656 O O . GLN A 1 78 ? -24.184 -0.544 36.249 1.00 94.19 78 GLN A O 1
ATOM 661 N N . GLU A 1 79 ? -24.594 -0.788 34.052 1.00 94.62 79 GLU A N 1
ATOM 662 C CA . GLU A 1 79 ? -26.033 -0.544 34.145 1.00 94.62 79 GLU A CA 1
ATOM 663 C C . GLU A 1 79 ? -26.733 -1.657 34.930 1.00 94.62 79 GLU A C 1
ATOM 665 O O . GLU A 1 79 ? -27.443 -1.364 35.895 1.00 94.62 79 GLU A O 1
ATOM 670 N N . ARG A 1 80 ? -26.434 -2.930 34.645 1.00 94.00 80 ARG A N 1
ATOM 671 C CA . ARG A 1 80 ? -26.974 -4.078 35.401 1.00 94.00 80 ARG A CA 1
ATOM 672 C C . ARG A 1 80 ? -26.618 -4.026 36.888 1.00 94.00 80 ARG A C 1
ATOM 674 O O . ARG A 1 80 ? -27.457 -4.303 37.754 1.00 94.00 80 ARG A O 1
ATOM 681 N N . ILE A 1 81 ? -25.385 -3.638 37.215 1.00 92.50 81 ILE A N 1
ATOM 682 C CA . ILE A 1 81 ? -24.956 -3.457 38.606 1.00 92.50 81 ILE A CA 1
ATOM 683 C C . ILE A 1 81 ? -25.721 -2.295 39.251 1.00 92.50 81 ILE A C 1
ATOM 685 O O . ILE A 1 81 ? -26.223 -2.447 40.365 1.00 92.50 81 ILE A O 1
ATOM 689 N N . ARG A 1 82 ? -25.867 -1.151 38.571 1.00 91.25 82 ARG A N 1
ATOM 690 C CA . ARG A 1 82 ? -26.631 -0.007 39.099 1.00 91.25 82 ARG A CA 1
ATOM 691 C C . ARG A 1 82 ? -28.086 -0.375 39.372 1.00 91.25 82 ARG A C 1
ATOM 693 O O . ARG A 1 82 ? -28.576 -0.063 40.454 1.00 91.25 82 ARG A O 1
ATOM 700 N N . GLU A 1 83 ? -28.738 -1.071 38.444 1.00 90.62 83 GLU A N 1
ATOM 701 C CA . GLU A 1 83 ? -30.122 -1.532 38.590 1.00 90.62 83 GLU A CA 1
ATOM 702 C C . GLU A 1 83 ? -30.302 -2.529 39.740 1.00 90.62 83 GLU A C 1
ATOM 704 O O . GLU A 1 83 ? -31.274 -2.457 40.494 1.00 90.62 83 GLU A O 1
ATOM 709 N N . SER A 1 84 ? -29.374 -3.476 39.903 1.00 87.19 84 SER A N 1
ATOM 710 C CA . SER A 1 84 ? -29.435 -4.421 41.026 1.00 87.19 84 SER A CA 1
ATOM 711 C C . SER A 1 84 ? -29.207 -3.722 42.371 1.00 87.19 84 SER A C 1
ATOM 713 O O . SER A 1 84 ? -29.901 -4.023 43.344 1.00 87.19 84 SER A O 1
ATOM 715 N N . GLN A 1 85 ? -28.308 -2.735 42.429 1.00 82.00 85 GLN A N 1
ATOM 716 C CA . GLN A 1 85 ? -28.076 -1.932 43.629 1.00 82.00 85 GLN A CA 1
ATOM 717 C C . GLN A 1 85 ? -29.277 -1.058 43.998 1.00 82.00 85 GLN A C 1
ATOM 719 O O . GLN A 1 85 ? -29.596 -0.959 45.184 1.00 82.00 85 GLN A O 1
ATOM 724 N N . THR A 1 86 ? -29.951 -0.420 43.036 1.00 77.88 86 THR A N 1
ATOM 725 C CA . THR A 1 86 ? -31.186 0.330 43.319 1.00 77.88 86 THR A CA 1
ATOM 726 C C . THR A 1 86 ? -32.282 -0.607 43.811 1.00 77.88 86 THR A C 1
ATOM 728 O O . THR A 1 86 ? -32.819 -0.364 44.891 1.00 77.88 86 THR A O 1
ATOM 731 N N . ARG A 1 87 ? -32.523 -1.742 43.136 1.00 74.31 87 ARG A N 1
ATOM 732 C CA . ARG A 1 87 ? -33.503 -2.750 43.593 1.00 74.31 87 ARG A CA 1
ATOM 733 C C . ARG A 1 87 ? -33.232 -3.293 44.996 1.00 74.31 87 ARG A C 1
ATOM 735 O O . ARG A 1 87 ? -34.181 -3.644 45.682 1.00 74.31 87 ARG A O 1
ATOM 742 N N . GLN A 1 88 ? -31.976 -3.386 45.439 1.00 67.31 88 GLN A N 1
ATOM 743 C CA . GLN A 1 88 ? -31.640 -3.815 46.806 1.00 67.31 88 GLN A CA 1
ATOM 744 C C . GLN A 1 88 ? -31.744 -2.683 47.844 1.00 67.31 88 GLN A C 1
ATOM 746 O O . GLN A 1 88 ? -32.061 -2.929 49.011 1.00 67.31 88 GLN A O 1
ATOM 751 N N . LYS A 1 89 ? -31.504 -1.430 47.445 1.00 64.81 89 LYS A N 1
ATOM 752 C CA . LYS A 1 89 ? -31.606 -0.265 48.339 1.00 64.81 89 LYS A CA 1
ATOM 753 C C . LYS A 1 89 ? -33.056 0.126 48.640 1.00 64.81 89 LYS A C 1
ATOM 755 O O . LYS A 1 89 ? -33.323 0.529 49.769 1.00 64.81 89 LYS A O 1
ATOM 760 N N . GLU A 1 90 ? -33.988 -0.045 47.703 1.00 58.16 90 GLU A N 1
ATOM 761 C CA . GLU A 1 90 ? -35.415 0.264 47.913 1.00 58.16 90 GLU A CA 1
ATOM 762 C C . GLU A 1 90 ? -36.104 -0.533 49.042 1.00 58.16 90 GLU A C 1
ATOM 764 O O . GLU A 1 90 ? -36.736 0.094 49.901 1.00 58.16 90 GLU A O 1
ATOM 769 N N . PRO A 1 91 ? -35.977 -1.873 49.146 1.00 58.56 91 PRO A N 1
ATOM 770 C CA . PRO A 1 91 ? -36.542 -2.611 50.271 1.00 58.56 91 PRO A CA 1
ATOM 771 C C . PRO A 1 91 ? -35.813 -2.265 51.570 1.00 58.56 91 PRO A C 1
ATOM 773 O O . PRO A 1 91 ? -36.450 -2.158 52.611 1.00 58.56 91 PRO A O 1
ATOM 776 N N . THR A 1 92 ? -34.504 -2.004 51.522 1.00 57.41 92 THR A N 1
ATOM 777 C CA . THR A 1 92 ? -33.726 -1.660 52.720 1.00 57.41 92 THR A CA 1
ATOM 778 C C . THR A 1 92 ? -34.146 -0.305 53.296 1.00 57.41 92 THR A C 1
ATOM 780 O O . THR A 1 92 ? -34.386 -0.209 54.494 1.00 57.41 92 THR A O 1
ATOM 783 N N . GLN A 1 93 ? -34.321 0.731 52.469 1.00 58.84 93 GLN A N 1
ATOM 784 C CA . GLN A 1 93 ? -34.804 2.038 52.938 1.00 58.84 93 GLN A CA 1
ATOM 785 C C . GLN A 1 93 ? -36.240 1.964 53.463 1.00 58.84 93 GLN A C 1
ATOM 787 O O . GLN A 1 93 ? -36.538 2.527 54.514 1.00 58.84 93 GLN A O 1
ATOM 792 N N . SER A 1 94 ? -37.110 1.218 52.780 1.00 61.22 94 SER A N 1
ATOM 793 C CA . SER A 1 94 ? -38.503 1.024 53.200 1.00 61.22 94 SER A CA 1
ATOM 794 C C . SER A 1 94 ? -38.599 0.296 54.547 1.00 61.22 94 SER A C 1
ATOM 796 O O . SER A 1 94 ? -39.378 0.688 55.415 1.00 61.22 94 SER A O 1
ATOM 798 N N . VAL A 1 95 ? -37.770 -0.734 54.755 1.00 64.88 95 VAL A N 1
ATOM 799 C CA . VAL A 1 95 ? -37.693 -1.486 56.016 1.00 64.88 95 VAL A CA 1
ATOM 800 C C . VAL A 1 95 ? -37.094 -0.631 57.131 1.00 64.88 95 VAL A C 1
ATOM 802 O O . VAL A 1 95 ? -37.634 -0.636 58.234 1.00 64.88 95 VAL A O 1
ATOM 805 N N . VAL A 1 96 ? -36.043 0.151 56.864 1.00 69.94 96 VAL A N 1
ATOM 806 C CA . VAL A 1 96 ? -35.449 1.065 57.858 1.00 69.94 96 VAL A CA 1
ATOM 807 C C . VAL A 1 96 ? -36.476 2.106 58.310 1.00 69.94 96 VAL A C 1
ATOM 809 O O . VAL A 1 96 ? -36.738 2.210 59.504 1.00 69.94 96 VAL A O 1
ATOM 812 N N . ILE A 1 97 ? -37.165 2.773 57.377 1.00 74.00 97 ILE A N 1
ATOM 813 C CA . ILE A 1 97 ? -38.205 3.764 57.704 1.00 74.00 97 ILE A CA 1
ATOM 814 C C . ILE A 1 97 ? -39.349 3.132 58.514 1.00 74.00 97 ILE A C 1
ATOM 816 O O . ILE A 1 97 ? -39.782 3.703 59.515 1.00 74.00 97 ILE A O 1
ATOM 820 N N . LEU A 1 98 ? -39.820 1.938 58.136 1.00 75.50 98 LEU A N 1
ATOM 821 C CA . LEU A 1 98 ? -40.847 1.216 58.897 1.00 75.50 9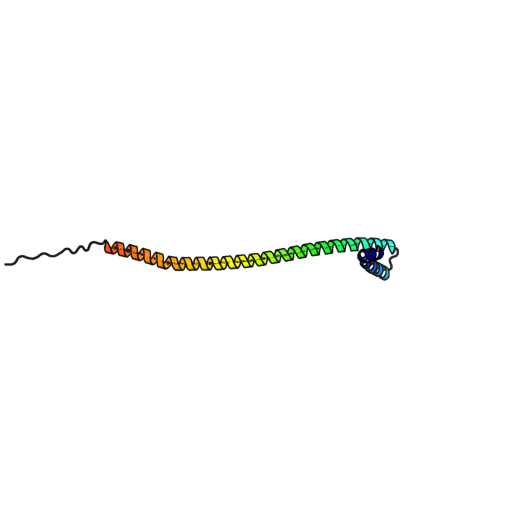8 LEU A CA 1
ATOM 822 C C . LEU A 1 98 ? -40.374 0.828 60.306 1.00 75.50 98 LEU A C 1
ATOM 824 O O . LEU A 1 98 ? -41.167 0.862 61.249 1.00 75.50 98 LEU A O 1
ATOM 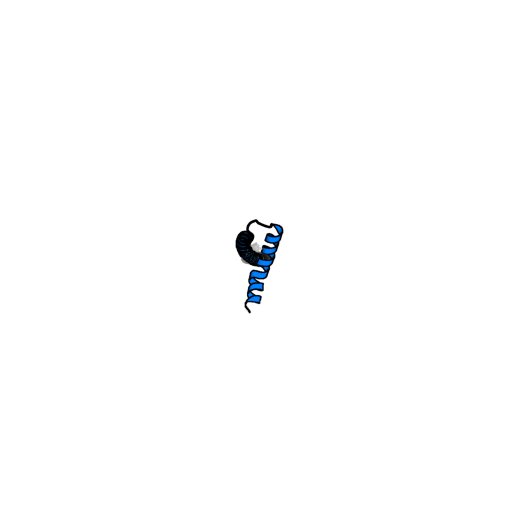828 N N . THR A 1 99 ? -39.095 0.488 60.466 1.00 72.00 99 THR A N 1
ATOM 829 C CA . THR A 1 99 ? -38.503 0.148 61.769 1.00 72.00 99 THR A CA 1
ATOM 830 C C . THR A 1 99 ? -38.397 1.391 62.658 1.00 72.00 99 THR A C 1
ATOM 832 O O . THR A 1 99 ? -38.787 1.342 63.826 1.00 72.00 99 THR A O 1
ATOM 835 N N . GLU A 1 100 ? -37.988 2.530 62.093 1.00 76.25 100 GLU A N 1
ATOM 836 C CA . GLU A 1 100 ? -37.961 3.832 62.769 1.00 76.25 100 GLU A CA 1
ATOM 837 C C . GLU A 1 100 ? -39.362 4.265 63.240 1.00 76.25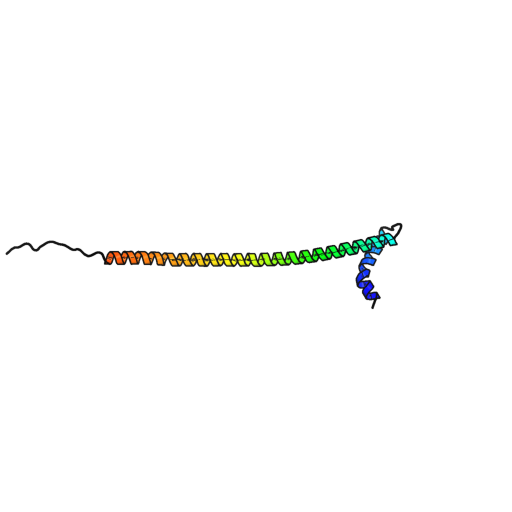 100 GLU A C 1
ATOM 839 O O . GLU A 1 100 ? -39.539 4.726 64.372 1.00 76.25 100 GLU A O 1
ATOM 844 N N . ILE A 1 101 ? -40.380 4.095 62.386 1.00 78.62 101 ILE A N 1
ATOM 845 C CA . ILE A 1 101 ? -41.780 4.413 62.705 1.00 78.62 101 ILE A CA 1
ATOM 846 C C . ILE A 1 101 ? -42.302 3.495 63.818 1.00 78.62 101 ILE A C 1
ATOM 848 O O . ILE A 1 101 ? -42.923 3.978 64.767 1.00 78.62 101 ILE A O 1
ATOM 852 N N . ARG A 1 102 ? -42.021 2.187 63.750 1.00 79.38 102 ARG A N 1
ATOM 853 C CA . ARG A 1 102 ? -42.406 1.222 64.792 1.00 79.38 102 ARG A CA 1
ATOM 854 C C . ARG A 1 102 ? -41.789 1.581 66.145 1.00 79.38 102 ARG A C 1
ATOM 856 O O . ARG A 1 102 ? -42.505 1.605 67.141 1.00 79.38 102 ARG A O 1
ATOM 863 N N . HIS A 1 103 ? -40.503 1.927 66.175 1.00 76.69 103 HIS A N 1
ATOM 864 C CA . HIS A 1 103 ? -39.820 2.309 67.412 1.00 76.69 103 HIS A CA 1
ATOM 865 C C . HIS A 1 103 ? -40.369 3.616 68.012 1.00 76.69 103 HIS A C 1
ATOM 867 O O . HIS A 1 103 ? -40.422 3.769 69.232 1.00 76.69 103 HIS A O 1
ATOM 873 N N . LYS A 1 104 ? -40.832 4.554 67.171 1.00 76.94 104 LYS A N 1
ATOM 874 C CA . LYS A 1 104 ? -41.536 5.762 67.630 1.00 76.94 104 LYS A CA 1
ATOM 875 C C . LYS A 1 104 ? -42.917 5.461 68.214 1.00 76.94 104 LYS A C 1
ATOM 877 O O . LYS A 1 104 ? -43.263 6.065 69.221 1.00 76.94 104 LYS A O 1
ATOM 882 N N . LEU A 1 105 ? -43.677 4.535 67.626 1.00 69.69 105 LEU A N 1
ATOM 883 C CA . LEU A 1 105 ? -44.987 4.101 68.137 1.00 69.69 105 LEU A CA 1
ATOM 884 C C . LEU A 1 105 ? -44.883 3.346 69.469 1.00 69.69 105 LEU A C 1
ATOM 886 O O . LEU A 1 105 ? -45.748 3.499 70.324 1.00 69.69 105 LEU A O 1
ATOM 890 N N . GLU A 1 106 ? -43.815 2.576 69.674 1.00 65.69 106 GLU A N 1
ATOM 891 C CA . GLU A 1 106 ? -43.573 1.826 70.915 1.00 65.69 106 GLU A CA 1
ATOM 892 C C . GLU A 1 106 ? -43.132 2.728 72.085 1.00 65.69 106 GLU A C 1
ATOM 894 O O . GLU A 1 106 ? -43.345 2.394 73.248 1.00 65.69 106 GLU A O 1
ATOM 899 N N . LYS A 1 107 ? -42.577 3.910 71.779 1.00 62.47 107 LYS A N 1
ATOM 900 C CA . LYS A 1 107 ? -42.238 4.956 72.759 1.00 62.47 107 LYS A CA 1
ATOM 901 C C . LYS A 1 107 ? -43.391 5.910 73.086 1.00 62.47 107 LYS A C 1
ATOM 903 O O . LYS A 1 107 ? -43.202 6.797 73.917 1.00 62.47 107 LYS A O 1
ATOM 908 N N . VAL A 1 108 ? -44.567 5.759 72.470 1.00 52.94 108 VAL A N 1
ATOM 909 C CA . VAL A 1 108 ? -45.760 6.514 72.879 1.00 52.94 108 VAL A CA 1
ATOM 910 C C . VAL A 1 108 ? -46.285 5.901 74.185 1.00 52.94 108 VAL A C 1
ATOM 912 O O . VAL A 1 108 ? -46.673 4.730 74.183 1.00 52.94 108 VAL A O 1
ATOM 915 N N . PRO A 1 109 ? -46.301 6.636 75.313 1.00 48.81 109 PRO A N 1
ATOM 916 C CA . PRO A 1 109 ? -46.846 6.112 76.557 1.00 48.81 109 PRO A CA 1
ATOM 917 C C . PRO A 1 109 ? -48.345 5.840 76.386 1.00 48.81 109 PRO A C 1
ATOM 919 O O . PRO A 1 109 ? -49.099 6.700 75.927 1.00 48.81 109 PRO A O 1
ATOM 922 N N . LYS A 1 110 ? -48.784 4.636 76.773 1.00 54.19 110 LYS A N 1
ATOM 923 C CA . LYS A 1 110 ? -50.202 4.319 76.976 1.00 54.19 110 LYS A CA 1
ATOM 924 C C . LYS A 1 110 ? -50.705 5.122 78.182 1.00 54.19 110 LYS A C 1
ATOM 926 O O . LYS A 1 110 ? -50.783 4.588 79.282 1.00 54.19 110 LYS A O 1
ATOM 931 N N . ASN A 1 111 ? -51.027 6.398 77.988 1.0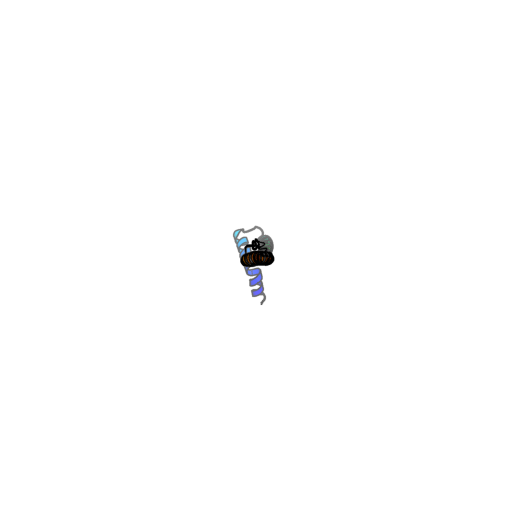0 44.88 111 ASN A N 1
ATOM 932 C CA . ASN A 1 111 ? -51.804 7.150 78.969 1.00 44.88 111 ASN A CA 1
ATOM 933 C C . ASN A 1 111 ? -53.264 6.701 78.869 1.00 44.88 111 ASN A C 1
ATOM 935 O O . ASN A 1 111 ? -54.047 7.233 78.086 1.00 44.88 111 ASN A O 1
ATOM 939 N N . SER A 1 112 ? -53.605 5.681 79.652 1.00 46.47 112 SER A N 1
ATOM 940 C CA . SER A 1 112 ? -54.965 5.453 80.126 1.00 46.47 112 SER A CA 1
ATOM 941 C C . SER A 1 112 ? -55.130 6.163 81.473 1.00 46.47 112 SER A C 1
ATOM 943 O O . SER A 1 112 ? -54.781 5.610 82.511 1.00 46.47 112 SER A O 1
ATOM 945 N N . GLU A 1 113 ? -55.668 7.375 81.445 1.00 45.66 113 GLU A N 1
ATOM 946 C CA . GLU A 1 113 ? -56.366 8.011 82.569 1.00 45.66 113 GLU A CA 1
ATOM 947 C C . GLU A 1 113 ? -57.750 8.397 82.024 1.00 45.66 113 GLU A C 1
ATOM 949 O O . GLU A 1 113 ? -57.832 8.934 80.924 1.00 45.66 113 GLU A O 1
ATOM 954 N N . GLY A 1 114 ? -58.891 8.134 82.653 1.00 42.97 114 GLY A N 1
ATOM 955 C CA . GLY A 1 114 ? -59.224 7.506 83.927 1.00 42.97 114 GLY A CA 1
ATOM 956 C C . GLY A 1 114 ? -60.755 7.550 84.103 1.00 42.97 114 GLY A C 1
ATOM 957 O O . GLY A 1 114 ? -61.441 8.153 83.280 1.00 42.97 114 GLY A O 1
ATOM 958 N N . LEU A 1 115 ? -61.293 6.926 85.155 1.00 40.78 115 LEU A N 1
ATOM 959 C CA . LEU A 1 115 ? -62.522 7.367 85.842 1.00 40.78 115 LEU A CA 1
ATOM 960 C C . LEU A 1 115 ? -62.610 6.663 87.220 1.00 40.78 115 LEU A C 1
ATOM 962 O O . LEU A 1 115 ? -62.187 5.509 87.316 1.00 40.78 115 LEU A O 1
ATOM 966 N N . PRO A 1 116 ? -63.069 7.345 88.288 1.00 52.22 116 PRO A N 1
ATOM 967 C CA . PRO A 1 116 ? -62.837 6.960 89.680 1.00 52.22 116 PRO A CA 1
ATOM 968 C C . PRO A 1 116 ? -63.916 6.001 90.222 1.00 52.22 116 PRO A C 1
ATOM 970 O O . PRO A 1 116 ? -64.989 5.894 89.627 1.00 52.22 116 PRO A O 1
ATOM 973 N N . PRO A 1 117 ? -63.671 5.315 91.356 1.00 51.31 117 PRO A N 1
ATOM 974 C CA . PRO A 1 117 ? -64.729 4.637 92.090 1.00 51.31 117 PRO A CA 1
ATOM 975 C C . PRO A 1 117 ? -65.521 5.659 92.917 1.00 51.31 117 PRO A C 1
ATOM 977 O O . PRO A 1 117 ? -64.994 6.226 93.875 1.00 51.31 117 PRO A O 1
ATOM 980 N N . ASP A 1 118 ? -66.774 5.884 92.519 1.00 46.19 118 ASP A N 1
ATOM 981 C CA . ASP A 1 118 ? -67.780 6.565 93.335 1.00 46.19 118 ASP A CA 1
ATOM 982 C C . ASP A 1 118 ? -68.028 5.783 94.634 1.00 46.19 118 ASP A C 1
ATOM 984 O O . ASP A 1 118 ? -68.184 4.558 94.638 1.00 46.19 118 ASP A O 1
ATOM 988 N N . GLU A 1 119 ? -68.067 6.533 95.734 1.00 44.69 119 GLU A N 1
ATOM 989 C CA . GLU A 1 119 ? -68.608 6.134 97.029 1.00 44.69 119 GLU A CA 1
ATOM 990 C C . GLU A 1 119 ? -70.023 5.563 96.869 1.00 44.69 119 GLU A C 1
ATOM 992 O O . GLU A 1 119 ? -70.844 6.189 96.208 1.00 44.69 119 GLU A O 1
ATOM 997 N N . LEU A 1 120 ? -70.332 4.434 97.521 1.00 44.59 120 LEU A N 1
ATOM 998 C CA . LEU A 1 120 ? -71.658 4.131 98.081 1.00 44.59 120 LEU A CA 1
ATOM 999 C C . LEU A 1 120 ? -71.595 2.876 98.981 1.00 44.59 120 LEU A C 1
ATOM 1001 O O . LEU A 1 120 ? -71.373 1.772 98.491 1.00 44.59 120 LEU A O 1
ATOM 1005 N N . SER A 1 121 ? -71.876 3.125 100.269 1.00 47.72 121 SER A N 1
ATOM 1006 C CA . SER A 1 121 ? -72.323 2.234 101.366 1.00 47.72 121 SER A CA 1
ATOM 1007 C C . SER A 1 121 ? -71.437 1.099 101.881 1.00 47.72 121 SER A C 1
ATOM 1009 O O . SER A 1 121 ? -71.252 0.082 101.185 1.00 47.72 121 SER A O 1
#

Radius of gyration: 45.73 Å; Cα contacts (8 Å, |Δi|>4): 14; chains: 1; bounding box: 97×24×133 Å

Organism: Chanos chanos (NCBI:txid29144)

Sequence (121 aa):
MESEYLKKQLGKCLVEGMAEVAEQRPMDPIEFLAQWIYKYKENLDYANERNRYQKQLELEMKSARDEALHQQQLKDEQERIRESQTRQKEPTQSVVILTEIRHKLEKVPKNSEGLPPDELS

Solvent-accessible surface area (backbone atoms only — not comparable to full-atom values): 7017 Å² total; per-residue (Å²): 117,66,67,63,50,45,44,70,74,41,39,63,58,50,54,55,43,50,51,51,43,69,73,67,60,53,97,53,57,66,64,50,42,52,56,47,52,55,51,50,51,52,53,50,54,52,51,49,51,52,51,52,53,52,54,51,50,55,50,50,55,47,52,54,49,53,48,51,52,51,54,48,55,52,49,56,51,51,49,55,51,51,54,52,51,50,64,55,46,53,59,50,53,54,50,51,52,52,49,55,51,50,58,53,60,71,69,53,77,87,80,84,80,83,84,81,88,77,88,80,135

pLDDT: mean 83.49, std 16.74, range [40.78, 97.62]

Secondary structure (DSSP, 8-state):
-HHHHHHHHHHHHHHHHHHHHHHH--S-HHHHHHHHHHHHHHHHHHHHHHHHHHHHHHHHHHHHHHHHHHHHHHHHHHHHHHHHHHHHHHHHHHHHHHHHHHHHHHTS-------------

Foldseek 3Di:
DVVVVCCVPCVVLCVVLVVVCVVVVDPDSVVSSVVSSVVVVVVVVVVVVVVVVVVVVVVVVVVVVVVVVVVVVVVVVVVVVVVVVVVVVVVVVVVVVVVVVVVVVVPPDPPDDDDDDDDDD

Mean predicted aligned error: 14.09 Å